Protein AF-A0A1Y4LM13-F1 (afdb_monomer)

Secondary structure (DSSP, 8-state):
-----EEEEEEEEESS---TTSEEEEEETTEEEEEEEEEEEEEE-SSEEEEEESS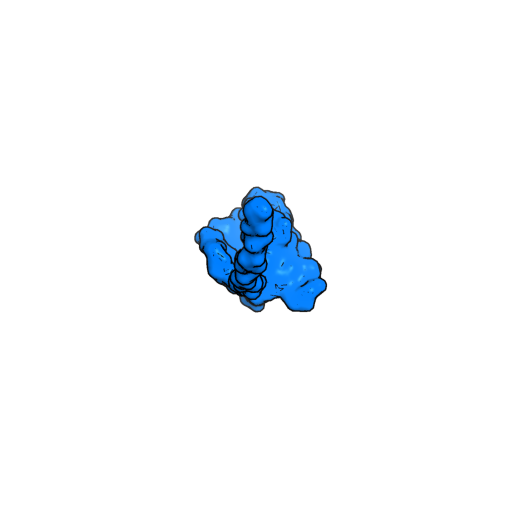EEEEEEEPPP--------------

pLDDT: mean 83.93, std 14.85, range [48.16, 96.0]

Structure (mmCIF, N/CA/C/O backbone):
data_AF-A0A1Y4LM13-F1
#
_entry.id   AF-A0A1Y4LM13-F1
#
loop_
_atom_site.group_PDB
_atom_site.id
_atom_site.type_symbol
_atom_site.label_atom_id
_atom_site.label_alt_id
_atom_site.label_comp_id
_atom_site.label_asym_id
_atom_site.label_entity_id
_atom_site.label_seq_id
_atom_site.pdbx_PDB_ins_code
_atom_site.Cartn_x
_atom_site.Cartn_y
_atom_site.Cartn_z
_atom_site.occupancy
_atom_site.B_iso_or_equiv
_atom_site.auth_seq_id
_atom_site.auth_comp_id
_atom_site.auth_asym_id
_atom_site.auth_atom_id
_atom_site.pdbx_PDB_model_num
ATOM 1 N N . MET A 1 1 ? -4.657 -6.361 25.974 1.00 52.00 1 MET A N 1
ATOM 2 C CA . MET A 1 1 ? -4.372 -7.240 24.814 1.00 52.00 1 MET A CA 1
ATOM 3 C C . MET A 1 1 ? -4.128 -6.344 23.609 1.00 52.00 1 MET A C 1
ATOM 5 O O . MET A 1 1 ? -4.967 -5.489 23.362 1.00 52.00 1 MET A O 1
ATOM 9 N N . LYS A 1 2 ? -2.992 -6.455 22.902 1.00 55.31 2 LYS A N 1
ATOM 10 C CA . LYS A 1 2 ? -2.815 -5.706 21.643 1.00 55.31 2 LYS A CA 1
ATOM 11 C C . LYS A 1 2 ? -3.866 -6.217 20.642 1.00 55.31 2 LYS A C 1
ATOM 13 O O . LYS A 1 2 ? -4.005 -7.439 20.539 1.00 55.31 2 LYS A O 1
ATOM 18 N N . PRO A 1 3 ? -4.628 -5.344 19.961 1.00 68.62 3 PRO A N 1
ATOM 19 C CA . PRO A 1 3 ? -5.595 -5.789 18.966 1.00 68.62 3 PRO A CA 1
ATOM 20 C C . PRO A 1 3 ? -4.887 -6.646 17.911 1.00 68.62 3 PRO A C 1
ATOM 22 O O . PRO A 1 3 ? -3.753 -6.369 17.515 1.00 68.62 3 PRO A O 1
ATOM 25 N N . ARG A 1 4 ? -5.532 -7.742 17.503 1.00 78.75 4 ARG A N 1
ATOM 26 C CA . ARG A 1 4 ? -4.958 -8.701 16.557 1.00 78.75 4 ARG A CA 1
A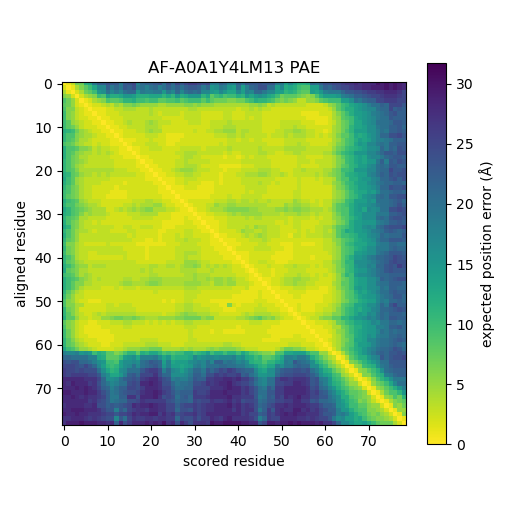TOM 27 C C . ARG A 1 4 ? -4.951 -8.0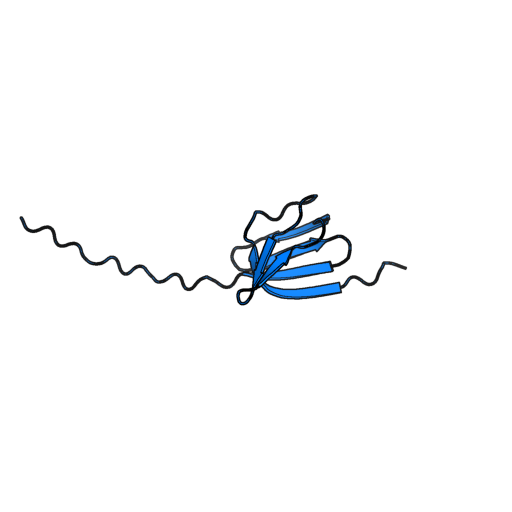54 15.173 1.00 78.75 4 ARG A C 1
ATOM 29 O O . ARG A 1 4 ? -5.980 -7.985 14.509 1.00 78.75 4 ARG A O 1
ATOM 36 N N . MET A 1 5 ? -3.804 -7.514 14.781 1.00 81.94 5 MET A N 1
ATOM 37 C CA . MET A 1 5 ? -3.679 -6.736 13.553 1.00 81.94 5 MET A CA 1
ATOM 38 C C . MET A 1 5 ? -3.721 -7.641 12.321 1.00 81.94 5 MET A C 1
ATOM 40 O O . MET A 1 5 ? -3.065 -8.686 12.282 1.00 81.94 5 MET A O 1
ATOM 44 N N . LYS A 1 6 ? -4.492 -7.253 11.302 1.00 92.25 6 LYS A N 1
ATOM 45 C CA . LYS A 1 6 ? -4.580 -8.014 10.052 1.00 92.25 6 LYS A CA 1
ATOM 46 C C . LYS A 1 6 ? -3.333 -7.753 9.212 1.00 92.25 6 LYS A C 1
ATOM 48 O O . LYS A 1 6 ? -2.854 -6.630 9.154 1.00 92.25 6 LYS A O 1
ATOM 53 N N . THR A 1 7 ? -2.809 -8.766 8.529 1.00 93.81 7 THR A N 1
ATOM 54 C CA . THR A 1 7 ? -1.749 -8.571 7.525 1.00 93.81 7 THR A CA 1
ATOM 55 C C . THR A 1 7 ? -2.312 -8.851 6.139 1.00 93.81 7 THR A C 1
ATOM 57 O O . THR A 1 7 ? -2.914 -9.900 5.919 1.00 93.81 7 THR A O 1
ATOM 60 N N . VAL A 1 8 ? -2.123 -7.916 5.210 1.00 93.56 8 VAL A N 1
ATOM 61 C CA . VAL A 1 8 ? -2.525 -8.035 3.805 1.00 93.56 8 VAL A CA 1
ATOM 62 C C . VAL A 1 8 ? -1.275 -8.040 2.939 1.00 93.56 8 VAL A C 1
ATOM 64 O O . VAL A 1 8 ? -0.461 -7.121 2.996 1.00 93.56 8 VAL A O 1
ATOM 67 N N . ARG A 1 9 ? -1.131 -9.091 2.130 1.00 94.06 9 ARG A N 1
ATOM 68 C CA . ARG A 1 9 ? -0.055 -9.240 1.147 1.00 94.06 9 ARG A CA 1
ATOM 69 C C . ARG A 1 9 ? -0.654 -9.210 -0.244 1.00 94.06 9 ARG A C 1
ATOM 71 O O . ARG A 1 9 ? -1.581 -9.965 -0.520 1.00 94.06 9 ARG A O 1
ATOM 78 N N . MET A 1 10 ? -0.129 -8.348 -1.102 1.00 92.62 10 MET A N 1
ATOM 79 C CA . MET A 1 10 ? -0.656 -8.161 -2.452 1.00 92.62 10 MET A CA 1
ATOM 80 C C . MET A 1 10 ? 0.434 -7.705 -3.419 1.00 92.62 10 MET A C 1
ATOM 82 O O . MET A 1 10 ? 1.448 -7.146 -3.004 1.00 92.62 10 MET A O 1
ATOM 86 N N . ALA A 1 11 ? 0.217 -7.952 -4.708 1.00 91.69 11 ALA A N 1
ATOM 87 C CA . ALA A 1 11 ? 1.008 -7.372 -5.786 1.00 91.69 11 ALA A CA 1
ATOM 88 C C . ALA A 1 11 ? 0.233 -6.201 -6.395 1.00 91.69 11 ALA A C 1
ATOM 90 O O . ALA A 1 11 ? -0.971 -6.322 -6.635 1.00 91.69 11 ALA A O 1
ATOM 91 N N . GLY A 1 12 ? 0.889 -5.068 -6.615 1.00 91.44 12 GLY A N 1
ATOM 92 C CA . GLY A 1 12 ? 0.217 -3.880 -7.126 1.00 91.44 12 GLY A CA 1
ATOM 93 C C . GLY A 1 12 ? 1.072 -2.630 -7.029 1.00 91.44 12 GLY A C 1
ATOM 94 O O . GLY A 1 12 ? 2.281 -2.711 -6.848 1.00 91.44 12 GLY A O 1
ATOM 95 N N . VAL A 1 13 ? 0.428 -1.472 -7.127 1.00 91.12 13 VAL A N 1
ATOM 96 C CA . VAL A 1 13 ? 1.084 -0.163 -7.067 1.00 91.12 13 VAL A CA 1
ATOM 97 C C . VAL A 1 13 ? 0.293 0.792 -6.178 1.00 91.12 13 VAL A C 1
ATOM 99 O O . VAL A 1 13 ? -0.930 0.688 -6.074 1.0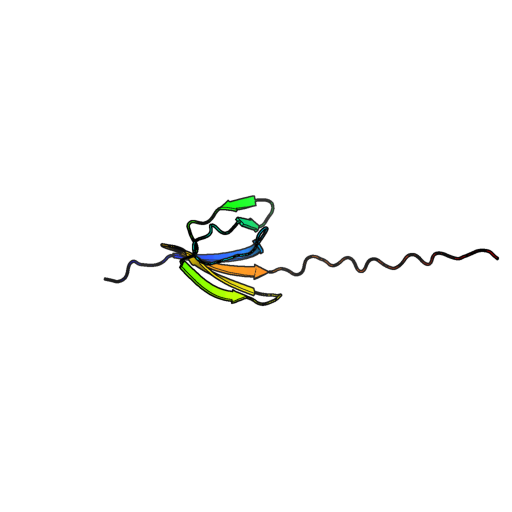0 91.12 13 VAL A O 1
ATOM 102 N N . ALA A 1 14 ? 0.988 1.719 -5.520 1.00 91.56 14 ALA A N 1
ATOM 103 C CA . ALA A 1 14 ? 0.351 2.856 -4.868 1.00 91.56 14 ALA A CA 1
ATOM 104 C C . ALA A 1 14 ? 0.149 3.972 -5.903 1.00 91.56 14 ALA A C 1
ATOM 106 O O . ALA A 1 14 ? 1.113 4.433 -6.508 1.00 91.56 14 ALA A O 1
ATOM 107 N N . LEU A 1 15 ? -1.098 4.390 -6.114 1.00 90.94 15 LEU A N 1
ATOM 108 C CA . LEU A 1 15 ? -1.458 5.430 -7.086 1.00 90.94 15 LEU A CA 1
ATOM 109 C C . LEU A 1 15 ? -1.131 6.849 -6.593 1.00 90.94 15 LEU A C 1
ATOM 111 O O . LEU A 1 15 ? -1.118 7.787 -7.382 1.00 90.94 15 LEU A O 1
ATOM 115 N N . ALA A 1 16 ? -0.873 7.001 -5.296 1.00 89.19 16 ALA A N 1
ATOM 116 C CA . ALA A 1 16 ? -0.481 8.250 -4.658 1.00 89.19 16 ALA A CA 1
ATOM 117 C C . ALA A 1 16 ? 0.631 7.989 -3.623 1.00 89.19 16 ALA A C 1
ATOM 119 O O . ALA A 1 16 ? 0.793 6.845 -3.176 1.00 89.19 16 ALA A O 1
ATOM 120 N N . PRO A 1 17 ? 1.396 9.020 -3.217 1.00 88.88 17 PRO A N 1
ATOM 121 C CA . PRO A 1 17 ? 2.352 8.901 -2.122 1.00 88.88 17 PRO A CA 1
ATOM 122 C C . PRO A 1 17 ? 1.690 8.352 -0.850 1.00 88.88 17 PRO A C 1
ATOM 124 O O . PRO A 1 17 ? 0.622 8.802 -0.442 1.00 88.88 17 PRO A O 1
ATOM 127 N N . VAL A 1 18 ? 2.324 7.354 -0.229 1.00 93.25 1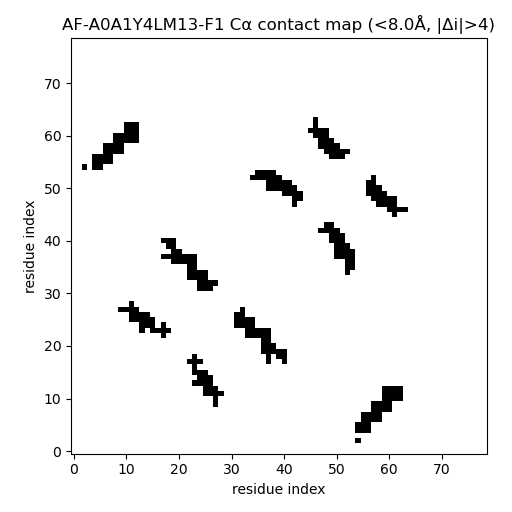8 VAL A N 1
ATOM 128 C CA . VAL A 1 18 ? 1.857 6.775 1.037 1.00 93.25 18 VAL A CA 1
ATOM 129 C C . VAL A 1 18 ? 2.551 7.487 2.187 1.00 93.25 18 VAL A C 1
ATOM 131 O O . VAL A 1 18 ? 3.765 7.360 2.350 1.00 93.25 18 VAL A O 1
ATOM 134 N N . GLU A 1 19 ? 1.764 8.218 2.971 1.00 93.62 19 GLU A N 1
ATOM 135 C CA . GLU A 1 19 ? 2.226 9.098 4.046 1.00 93.62 19 GLU A CA 1
ATOM 136 C C . GLU A 1 19 ? 1.377 8.910 5.303 1.00 93.62 19 GLU A C 1
ATOM 138 O O . GLU A 1 19 ? 0.190 8.589 5.219 1.00 93.62 19 GLU A O 1
ATOM 143 N N . VAL A 1 20 ? 1.984 9.116 6.472 1.00 95.19 20 VAL A N 1
ATOM 144 C CA . VAL A 1 20 ? 1.302 9.004 7.769 1.00 95.19 20 VAL A CA 1
ATOM 145 C C . VAL A 1 20 ? 0.218 10.080 7.893 1.00 95.19 20 VAL A C 1
ATOM 147 O O . VAL A 1 20 ? 0.425 11.227 7.514 1.00 95.19 20 VAL A O 1
ATOM 150 N N . GLY A 1 21 ? -0.953 9.707 8.413 1.00 93.44 21 GLY A N 1
ATOM 151 C CA . GLY A 1 21 ? -2.133 10.573 8.538 1.00 93.44 21 GLY A CA 1
ATOM 152 C C . GLY A 1 21 ? -3.035 10.592 7.298 1.00 93.44 21 GLY A C 1
ATOM 153 O O . GLY A 1 21 ? -4.232 10.878 7.410 1.00 93.44 21 GLY A O 1
ATOM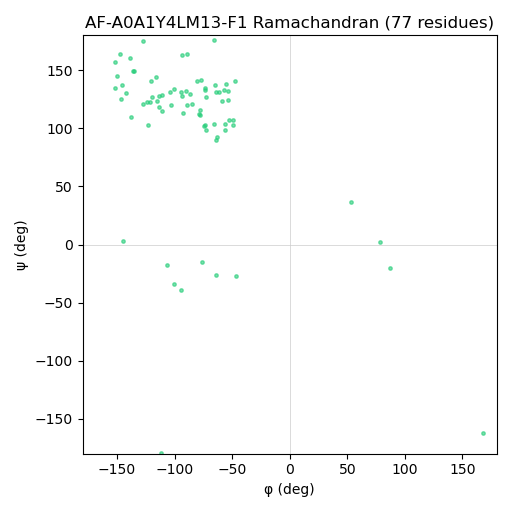 154 N N . SER A 1 22 ? -2.504 10.195 6.141 1.00 91.81 22 SER A N 1
ATOM 155 C CA . SER A 1 22 ? -3.230 10.108 4.871 1.00 91.81 22 SER A CA 1
ATOM 156 C C . SER A 1 22 ? -3.805 8.710 4.630 1.00 91.81 22 SER A C 1
ATOM 158 O O . SER A 1 22 ? -3.425 7.730 5.271 1.00 91.81 22 SER A O 1
ATOM 160 N N . ARG A 1 23 ? -4.760 8.593 3.701 1.00 93.50 23 ARG A N 1
ATOM 161 C CA . ARG A 1 23 ? -5.258 7.295 3.213 1.00 93.50 23 ARG A CA 1
ATOM 162 C C . ARG A 1 23 ? -4.421 6.862 2.014 1.00 93.50 23 ARG A C 1
ATOM 164 O O . ARG A 1 23 ? -4.224 7.658 1.102 1.00 93.50 23 ARG A O 1
ATOM 171 N N . ALA A 1 24 ? -3.963 5.613 1.989 1.00 94.00 24 ALA A N 1
ATOM 172 C CA . ALA A 1 24 ? -3.270 5.080 0.826 1.00 94.00 24 ALA A CA 1
ATOM 173 C C . ALA A 1 24 ? -4.273 4.642 -0.250 1.00 94.00 24 ALA A C 1
ATOM 175 O O . ALA A 1 24 ? -5.318 4.052 0.045 1.00 94.00 24 ALA A O 1
ATOM 176 N N . LEU A 1 25 ? -3.913 4.915 -1.504 1.00 94.94 25 LEU A N 1
ATOM 177 C CA . LEU A 1 25 ? -4.659 4.516 -2.689 1.00 94.94 25 LEU A CA 1
ATOM 178 C C . LEU A 1 25 ? -3.869 3.449 -3.441 1.00 94.94 25 LEU A C 1
ATOM 180 O O . LEU A 1 25 ? -2.775 3.719 -3.936 1.00 94.94 25 LEU A O 1
ATOM 184 N N . LEU A 1 26 ? -4.410 2.238 -3.513 1.00 93.94 26 LEU A N 1
ATOM 185 C CA . LEU A 1 26 ? -3.724 1.079 -4.075 1.00 93.94 26 LEU A CA 1
ATOM 186 C C . LEU A 1 26 ? -4.452 0.571 -5.317 1.00 93.94 26 LEU A C 1
ATOM 188 O O . LEU A 1 26 ? -5.679 0.548 -5.348 1.00 93.94 26 LEU A O 1
ATOM 192 N N . LEU A 1 27 ? -3.700 0.096 -6.304 1.00 92.06 27 LEU A N 1
ATOM 193 C CA . LEU A 1 27 ? -4.214 -0.612 -7.471 1.00 92.06 27 LEU A CA 1
ATOM 194 C C . LEU A 1 27 ? -3.624 -2.021 -7.513 1.00 92.06 27 LEU A C 1
ATOM 196 O O . LEU A 1 27 ? -2.406 -2.193 -7.477 1.00 92.06 27 LEU A O 1
ATOM 200 N N . SER A 1 28 ? -4.481 -3.033 -7.613 1.00 91.25 28 SER A N 1
ATOM 201 C CA . SER A 1 28 ? -4.069 -4.434 -7.734 1.00 91.25 28 SER A CA 1
ATOM 202 C C . SER A 1 28 ? -5.054 -5.205 -8.597 1.00 91.25 28 SER A C 1
ATOM 204 O O . SER A 1 28 ? -6.256 -5.177 -8.338 1.00 91.25 28 SER A O 1
ATOM 206 N N . GLY A 1 29 ? -4.559 -5.860 -9.653 1.00 87.69 29 GLY A N 1
ATOM 207 C CA . GLY A 1 29 ? -5.392 -6.657 -10.562 1.00 87.69 29 GLY A CA 1
ATOM 208 C C . GLY A 1 29 ? -6.589 -5.890 -11.142 1.00 87.69 29 GLY A C 1
ATOM 209 O O . GLY A 1 29 ? -7.680 -6.443 -11.228 1.00 87.69 29 GLY A O 1
ATOM 210 N N . GLY A 1 30 ? -6.418 -4.597 -11.446 1.00 88.19 30 GLY A N 1
ATOM 211 C CA . GLY A 1 30 ? -7.486 -3.726 -11.957 1.00 88.19 30 GLY A CA 1
ATOM 212 C C . GLY A 1 30 ? -8.471 -3.204 -10.902 1.00 88.19 30 GLY A C 1
ATOM 213 O O . GLY A 1 30 ? -9.404 -2.488 -1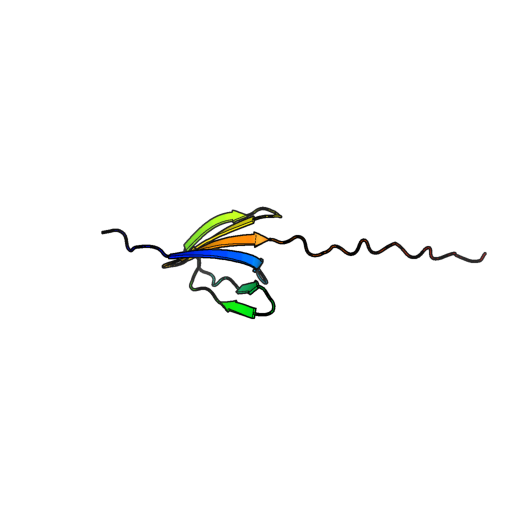1.251 1.00 88.19 30 GLY A O 1
ATOM 214 N N . LYS A 1 31 ? -8.281 -3.524 -9.616 1.00 91.50 31 LYS A N 1
ATOM 215 C CA . LYS A 1 31 ? -9.135 -3.049 -8.518 1.00 91.50 31 LYS A CA 1
ATOM 216 C C . LYS A 1 31 ? -8.451 -1.952 -7.720 1.00 91.50 31 LYS A C 1
ATOM 218 O O . LYS A 1 31 ? -7.307 -2.112 -7.289 1.00 91.50 31 LYS A O 1
ATOM 223 N N . ILE A 1 32 ? -9.188 -0.871 -7.490 1.00 93.06 32 ILE A N 1
ATOM 224 C CA . ILE A 1 32 ? -8.769 0.225 -6.620 1.00 93.06 32 ILE A CA 1
ATOM 225 C C . ILE A 1 32 ? -9.166 -0.108 -5.183 1.00 93.06 32 ILE A C 1
ATOM 227 O O . ILE A 1 32 ? -10.312 -0.458 -4.906 1.00 93.06 32 ILE A O 1
ATOM 231 N N . ILE A 1 33 ? -8.211 0.008 -4.267 1.00 92.94 33 ILE A N 1
ATOM 232 C CA . ILE A 1 33 ? -8.389 -0.236 -2.839 1.00 92.94 33 ILE A CA 1
ATOM 233 C C . ILE A 1 33 ? -8.024 1.043 -2.092 1.00 92.94 33 ILE A C 1
ATOM 235 O O . ILE A 1 33 ? -6.901 1.538 -2.189 1.00 92.94 33 ILE A O 1
ATOM 239 N N . TRP A 1 34 ? -8.980 1.545 -1.314 1.00 93.31 34 TRP A N 1
ATOM 240 C CA . TRP A 1 34 ? -8.763 2.623 -0.359 1.00 93.31 34 TRP A CA 1
ATOM 241 C C . TRP A 1 34 ? -8.458 2.037 1.007 1.00 93.31 34 TRP A C 1
ATOM 243 O O . TRP A 1 34 ? -9.219 1.216 1.524 1.00 93.31 34 TRP A O 1
ATOM 253 N N . THR A 1 35 ? -7.361 2.475 1.611 1.00 93.06 35 THR A N 1
ATOM 254 C CA . THR A 1 35 ? -7.055 2.089 2.983 1.00 93.06 35 THR A CA 1
ATOM 255 C C . THR A 1 35 ? -7.664 3.069 3.982 1.00 93.06 35 THR A C 1
ATOM 257 O O . THR A 1 35 ? -8.023 4.205 3.662 1.00 93.06 35 THR A O 1
ATOM 260 N N . THR A 1 36 ? -7.728 2.648 5.243 1.00 93.44 36 THR A N 1
ATOM 261 C CA . THR A 1 36 ? -7.836 3.581 6.369 1.00 93.44 36 THR A CA 1
ATOM 262 C C . THR A 1 36 ? -6.562 4.424 6.492 1.00 93.44 36 THR A C 1
ATOM 264 O O . THR A 1 36 ? -5.603 4.228 5.737 1.00 93.44 36 THR A O 1
ATOM 267 N N . GLN A 1 37 ? -6.553 5.380 7.423 1.00 95.00 37 GLN A N 1
ATOM 268 C CA . GLN A 1 37 ? -5.388 6.233 7.648 1.00 95.00 37 GLN A CA 1
ATOM 269 C C . GLN A 1 37 ? -4.146 5.406 7.964 1.00 95.00 37 GLN A C 1
ATOM 271 O O . GLN A 1 37 ? -4.182 4.484 8.784 1.00 95.00 37 GLN A O 1
ATOM 276 N N . VAL A 1 38 ? -3.062 5.759 7.288 1.00 95.75 38 VAL A N 1
ATOM 277 C CA . VAL A 1 38 ? -1.733 5.209 7.500 1.00 95.75 38 VAL A CA 1
ATOM 278 C C . VAL A 1 38 ? -1.205 5.761 8.817 1.00 95.75 38 VAL A C 1
ATOM 280 O O . VAL A 1 38 ? -1.196 6.968 9.038 1.00 95.75 38 VAL A O 1
ATOM 283 N N . VAL A 1 39 ? -0.780 4.868 9.698 1.00 96.00 39 VAL A N 1
ATOM 284 C CA . VAL A 1 39 ? -0.242 5.189 11.025 1.00 96.00 39 VAL A CA 1
ATOM 285 C C . VAL A 1 39 ? 1.283 5.133 11.009 1.00 96.00 39 VAL A C 1
ATOM 287 O O . VAL A 1 39 ? 1.936 5.925 11.678 1.00 96.00 39 VAL A O 1
ATOM 290 N N . ALA A 1 40 ? 1.861 4.234 10.210 1.00 95.44 40 ALA A N 1
ATOM 291 C CA . ALA A 1 40 ? 3.305 4.098 10.081 1.00 95.44 40 ALA A CA 1
ATOM 292 C C . ALA A 1 40 ? 3.694 3.606 8.685 1.00 95.44 40 ALA A C 1
ATOM 294 O O . ALA A 1 40 ? 3.009 2.773 8.092 1.00 95.44 40 ALA A O 1
ATOM 295 N N . VAL A 1 41 ? 4.831 4.074 8.176 1.00 95.62 41 VAL A N 1
ATOM 296 C CA . VAL A 1 41 ? 5.459 3.547 6.959 1.00 95.62 41 VAL A CA 1
ATOM 297 C C . VAL A 1 41 ? 6.777 2.902 7.366 1.00 95.62 41 VAL A C 1
ATOM 299 O O . VAL A 1 41 ? 7.652 3.564 7.910 1.00 95.62 41 VAL A O 1
ATOM 302 N N . TYR A 1 42 ? 6.907 1.599 7.129 1.00 94.75 42 TYR A N 1
ATOM 303 C CA . TYR A 1 42 ? 8.056 0.817 7.589 1.00 94.75 42 TYR A CA 1
ATOM 304 C C . TYR A 1 42 ? 9.148 0.695 6.536 1.00 94.75 42 TYR A C 1
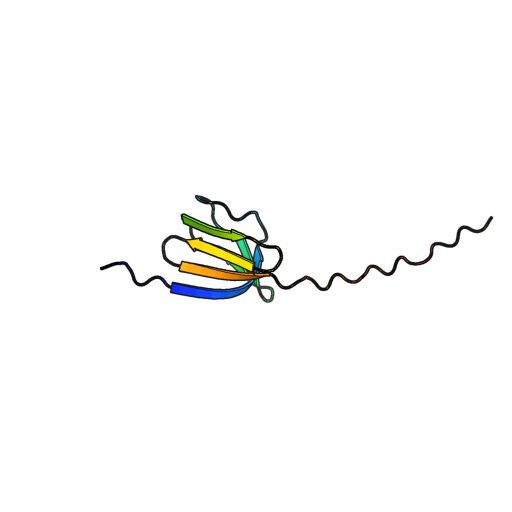ATOM 306 O O . TYR A 1 42 ? 10.331 0.688 6.860 1.00 94.75 42 TYR A O 1
ATOM 314 N N . LYS A 1 43 ? 8.754 0.520 5.274 1.00 92.62 43 LYS A N 1
ATOM 315 C CA . LYS A 1 43 ? 9.690 0.301 4.174 1.00 92.62 43 LYS A CA 1
ATOM 316 C C . LYS A 1 43 ? 9.094 0.823 2.880 1.00 92.62 43 LYS A C 1
ATOM 318 O O . LYS A 1 43 ? 7.940 0.527 2.574 1.00 92.62 43 LYS A O 1
ATOM 323 N N . ARG A 1 44 ? 9.900 1.548 2.112 1.00 91.38 44 ARG A N 1
ATOM 324 C CA . ARG A 1 44 ? 9.574 1.980 0.755 1.00 91.38 44 ARG A CA 1
ATOM 325 C C . ARG A 1 44 ? 10.810 1.799 -0.114 1.00 91.38 44 ARG A C 1
ATOM 327 O O . ARG A 1 44 ? 11.800 2.494 0.070 1.00 91.38 44 ARG A O 1
ATOM 334 N N . THR A 1 45 ? 10.750 0.832 -1.015 1.00 90.12 45 THR A N 1
ATOM 335 C CA . THR A 1 45 ? 11.755 0.573 -2.051 1.00 90.12 45 THR A CA 1
ATOM 336 C C . THR A 1 45 ? 11.060 0.516 -3.407 1.00 90.12 45 THR A C 1
ATOM 338 O O . THR A 1 45 ? 9.835 0.573 -3.480 1.00 90.12 45 THR A O 1
ATOM 341 N N . GLU A 1 46 ? 11.821 0.386 -4.491 1.00 85.69 46 GLU A N 1
ATOM 342 C CA . GLU A 1 46 ? 11.259 0.249 -5.844 1.00 85.69 46 GLU A CA 1
ATOM 343 C C . GLU A 1 46 ? 10.438 -1.039 -6.027 1.00 85.69 46 GLU A C 1
ATOM 345 O O . GLU A 1 46 ? 9.522 -1.086 -6.839 1.00 85.69 46 GLU A O 1
ATOM 350 N N . SER A 1 47 ? 10.744 -2.077 -5.245 1.00 88.38 47 SER A N 1
ATOM 351 C CA . SER A 1 47 ? 10.145 -3.415 -5.339 1.00 88.38 47 SER A CA 1
ATOM 352 C C . SER A 1 47 ? 9.154 -3.746 -4.219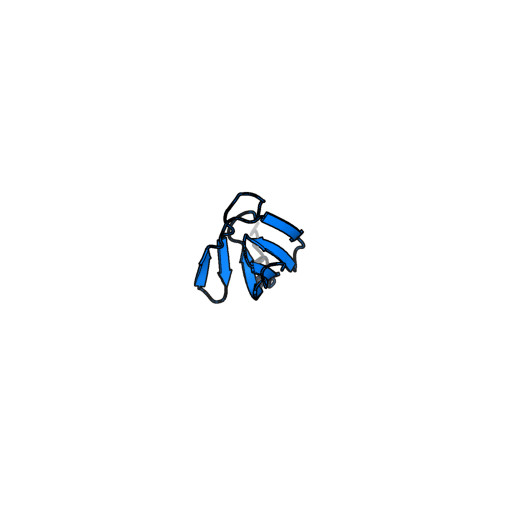 1.00 88.38 47 SER A C 1
ATOM 354 O O . SER A 1 47 ? 8.366 -4.687 -4.339 1.00 88.38 47 SER A O 1
ATOM 356 N N . GLU A 1 48 ? 9.171 -3.004 -3.111 1.00 91.88 48 GLU A N 1
ATOM 357 C CA . GLU A 1 48 ? 8.358 -3.304 -1.934 1.00 91.88 48 GLU A CA 1
ATOM 358 C C . GLU A 1 48 ? 7.904 -2.031 -1.219 1.00 91.88 48 GLU A C 1
ATOM 360 O O . GLU A 1 48 ? 8.680 -1.114 -0.954 1.00 91.88 48 GLU A O 1
ATOM 365 N N . LEU A 1 49 ? 6.637 -2.022 -0.819 1.00 93.31 49 LEU A N 1
ATOM 366 C CA . LEU A 1 49 ? 6.057 -1.000 0.035 1.00 93.31 49 LEU A CA 1
ATOM 367 C C . LEU A 1 49 ? 5.374 -1.667 1.231 1.00 93.31 49 LEU A C 1
ATOM 369 O O . LEU A 1 49 ? 4.448 -2.463 1.072 1.00 93.31 49 LEU A O 1
ATOM 373 N N . ARG A 1 50 ? 5.820 -1.330 2.443 1.00 95.62 50 ARG A N 1
ATOM 374 C CA . ARG A 1 50 ? 5.257 -1.830 3.698 1.00 95.62 50 ARG A CA 1
ATOM 375 C C . ARG A 1 50 ? 4.837 -0.677 4.592 1.00 95.62 50 ARG A C 1
ATOM 377 O O . ARG A 1 50 ? 5.666 0.138 4.995 1.00 95.62 50 ARG A O 1
ATOM 384 N N . PHE A 1 51 ? 3.565 -0.665 4.958 1.00 95.69 51 PHE A N 1
ATOM 385 C CA . PHE A 1 51 ? 2.988 0.342 5.838 1.00 95.69 51 PHE A CA 1
ATOM 386 C C . PHE A 1 51 ? 1.880 -0.263 6.695 1.00 95.69 51 PHE A C 1
ATOM 388 O O . PHE A 1 51 ? 1.385 -1.358 6.433 1.00 95.69 51 PHE A O 1
ATOM 395 N N . GLU A 1 52 ? 1.509 0.452 7.738 1.00 95.00 52 GLU A N 1
ATOM 396 C CA . GLU A 1 52 ? 0.459 0.094 8.670 1.00 95.00 52 GLU A CA 1
ATOM 397 C C . GLU A 1 52 ? -0.614 1.164 8.681 1.00 95.00 52 GLU A C 1
ATOM 399 O O . GLU A 1 52 ? -0.333 2.360 8.622 1.00 95.00 52 GLU A O 1
ATOM 404 N N . THR A 1 53 ? -1.851 0.707 8.769 1.00 93.81 53 THR A N 1
ATOM 405 C CA . THR A 1 53 ? -3.023 1.522 9.051 1.00 93.81 53 THR A CA 1
ATOM 406 C C . THR A 1 53 ? -3.580 1.170 10.427 1.00 93.81 53 THR A C 1
ATOM 408 O O . THR A 1 53 ? -3.065 0.278 11.091 1.00 93.81 53 THR A O 1
ATOM 411 N N . LEU A 1 54 ? -4.677 1.814 10.841 1.00 90.38 54 LEU A N 1
ATOM 412 C CA . LEU A 1 54 ? -5.307 1.624 12.162 1.00 90.38 54 LEU A CA 1
ATOM 413 C C . LEU A 1 54 ? -5.503 0.164 12.616 1.00 90.38 54 LEU A C 1
ATOM 415 O O . LEU A 1 54 ? -5.597 -0.100 13.810 1.00 90.38 54 LEU A O 1
ATOM 419 N N . ASN A 1 55 ? -5.637 -0.780 11.684 1.00 88.75 55 ASN A N 1
ATOM 420 C CA . ASN A 1 55 ? -5.888 -2.185 12.007 1.00 88.75 55 ASN A CA 1
ATOM 421 C C . ASN A 1 55 ? -5.216 -3.190 11.060 1.00 88.75 55 ASN A C 1
ATOM 423 O O . ASN A 1 55 ? -5.447 -4.397 11.193 1.00 88.75 55 ASN A O 1
ATOM 427 N N . THR A 1 56 ? -4.429 -2.722 10.087 1.00 92.81 56 THR A N 1
ATOM 428 C CA . THR A 1 56 ? -3.915 -3.578 9.014 1.00 92.81 56 THR A CA 1
ATOM 429 C C . THR A 1 56 ? -2.483 -3.213 8.635 1.00 92.81 56 THR A C 1
ATOM 431 O O . THR A 1 56 ? -2.194 -2.064 8.322 1.00 92.81 56 THR A O 1
ATOM 434 N N . ILE A 1 57 ? -1.594 -4.206 8.577 1.00 95.06 57 ILE A N 1
ATOM 435 C CA . ILE A 1 57 ? -0.282 -4.093 7.930 1.00 95.06 57 ILE A CA 1
ATOM 436 C C . ILE A 1 57 ? -0.437 -4.477 6.465 1.00 95.06 57 ILE A C 1
ATOM 438 O O . ILE A 1 57 ? -0.778 -5.618 6.149 1.00 95.06 57 ILE A O 1
ATOM 442 N N . TYR A 1 58 ? -0.123 -3.548 5.573 1.00 95.31 58 TYR A N 1
ATOM 443 C CA . TYR A 1 58 ? -0.019 -3.795 4.145 1.00 95.31 58 TYR A CA 1
ATOM 444 C C . TYR A 1 58 ? 1.431 -4.097 3.771 1.00 95.31 58 TYR A C 1
ATOM 446 O O . TYR A 1 58 ? 2.357 -3.378 4.145 1.00 95.31 58 TYR A O 1
ATOM 454 N N . GLN A 1 59 ? 1.622 -5.174 3.015 1.00 95.06 59 GLN A N 1
ATOM 455 C CA . GLN A 1 59 ? 2.872 -5.531 2.354 1.00 95.06 59 GLN A CA 1
ATOM 456 C C . GLN A 1 59 ? 2.601 -5.671 0.860 1.00 95.06 59 GLN A C 1
ATOM 458 O O . GLN A 1 59 ? 2.025 -6.663 0.403 1.00 95.06 59 GLN A O 1
ATOM 463 N N . ILE A 1 60 ? 3.004 -4.656 0.110 1.00 93.81 60 ILE A N 1
ATOM 464 C CA . ILE A 1 60 ? 2.783 -4.573 -1.324 1.00 93.81 60 ILE A CA 1
ATOM 465 C C . ILE A 1 60 ? 4.087 -4.898 -2.021 1.00 93.81 60 ILE A C 1
ATOM 467 O O . ILE A 1 60 ? 5.089 -4.208 -1.842 1.00 93.81 60 ILE A O 1
ATOM 471 N N . LYS A 1 61 ? 4.063 -5.950 -2.833 1.00 92.56 61 LYS A N 1
ATOM 472 C CA . LYS A 1 61 ? 5.096 -6.165 -3.837 1.00 92.56 61 LYS A CA 1
ATOM 473 C C . LYS A 1 61 ? 4.783 -5.242 -5.001 1.00 92.56 61 LYS A C 1
ATOM 475 O O . LYS A 1 61 ? 3.760 -5.417 -5.666 1.00 92.56 61 LYS A O 1
ATOM 480 N N . LEU A 1 62 ? 5.646 -4.259 -5.204 1.00 87.31 62 LEU A N 1
ATOM 481 C CA . LEU A 1 62 ? 5.592 -3.410 -6.376 1.00 87.31 62 LEU A CA 1
ATOM 482 C C . LEU A 1 62 ? 6.093 -4.276 -7.527 1.00 87.31 62 LEU A C 1
ATOM 484 O O . LEU A 1 62 ? 7.277 -4.600 -7.612 1.00 87.31 62 LEU A O 1
ATOM 488 N N . SER A 1 63 ? 5.163 -4.767 -8.346 1.00 71.06 63 SER A N 1
ATOM 489 C CA . SER A 1 63 ? 5.552 -5.414 -9.592 1.00 71.06 63 SER A CA 1
ATOM 490 C C . SER A 1 63 ? 6.268 -4.355 -10.421 1.00 71.06 63 SER A C 1
ATOM 492 O O . SER A 1 63 ? 5.699 -3.265 -10.564 1.00 71.06 63 SER A O 1
ATOM 494 N N . PRO A 1 64 ? 7.452 -4.632 -10.997 1.00 65.06 64 PRO A N 1
ATOM 495 C CA . PRO A 1 64 ? 7.899 -3.797 -12.091 1.00 65.06 64 PRO A CA 1
ATOM 496 C C . PRO A 1 64 ? 6.744 -3.804 -13.091 1.00 65.06 64 PRO A C 1
ATOM 498 O O . PRO A 1 64 ? 6.255 -4.870 -13.480 1.00 65.06 64 PRO A O 1
ATOM 501 N N . PHE A 1 65 ? 6.244 -2.620 -13.453 1.00 53.62 65 PHE A N 1
ATOM 502 C CA . PHE A 1 65 ? 5.527 -2.521 -14.715 1.00 53.62 65 PHE A CA 1
ATOM 503 C C . PHE A 1 65 ? 6.415 -3.228 -15.742 1.00 53.62 65 PHE A C 1
ATOM 505 O O . PHE A 1 65 ? 7.641 -3.074 -15.647 1.00 53.62 65 PHE A O 1
ATOM 512 N N . PRO A 1 66 ? 5.874 -4.006 -16.694 1.00 52.69 66 PRO A N 1
ATOM 513 C CA . PRO A 1 66 ? 6.648 -4.277 -17.884 1.00 52.69 66 PRO A CA 1
ATOM 514 C C . PRO A 1 66 ? 6.991 -2.896 -18.440 1.00 52.69 66 PRO A C 1
ATOM 516 O O . PRO A 1 66 ? 6.157 -2.207 -19.026 1.00 52.69 66 PRO A O 1
ATOM 519 N N . ARG A 1 67 ? 8.207 -2.435 -18.143 1.00 49.62 67 ARG A N 1
ATOM 520 C CA . ARG A 1 67 ? 8.866 -1.403 -18.903 1.00 49.62 67 ARG A CA 1
ATOM 521 C C . ARG A 1 67 ? 9.006 -2.106 -20.231 1.00 49.62 67 ARG A C 1
ATOM 523 O O . ARG A 1 67 ? 9.913 -2.908 -20.408 1.00 49.62 67 ARG A O 1
ATOM 530 N N . ASN A 1 68 ? 8.018 -1.914 -21.104 1.00 48.16 68 ASN A N 1
ATOM 531 C CA . ASN A 1 68 ? 8.286 -2.023 -22.516 1.00 48.16 68 ASN A CA 1
ATOM 532 C C . ASN A 1 68 ? 9.524 -1.155 -22.670 1.00 48.16 68 ASN A C 1
ATOM 534 O O . ASN A 1 68 ? 9.452 0.062 -22.472 1.00 48.16 68 ASN A O 1
ATOM 538 N N . ASP A 1 69 ? 10.671 -1.797 -22.874 1.00 53.56 69 ASP A N 1
ATOM 539 C CA . ASP A 1 69 ? 11.780 -1.150 -23.527 1.00 53.56 69 ASP A CA 1
ATOM 540 C C . ASP A 1 69 ? 11.136 -0.551 -24.763 1.00 53.56 69 ASP A C 1
ATOM 542 O O . ASP A 1 69 ? 10.691 -1.258 -25.669 1.00 53.56 69 ASP A O 1
ATOM 546 N N . CYS A 1 70 ? 10.906 0.758 -24.698 1.00 52.00 70 CYS A N 1
ATOM 547 C CA . CYS A 1 70 ? 10.497 1.532 -25.837 1.00 52.00 70 CYS A CA 1
ATOM 548 C C . CYS A 1 70 ? 11.704 1.390 -26.747 1.00 52.00 70 CYS A C 1
ATOM 550 O O . CYS A 1 70 ? 12.694 2.099 -26.568 1.00 52.00 70 CYS A O 1
ATOM 552 N N . ALA A 1 71 ? 11.690 0.355 -27.590 1.00 59.50 71 ALA A N 1
ATOM 553 C CA . ALA A 1 71 ? 12.668 0.174 -28.630 1.00 59.50 71 ALA A CA 1
ATOM 554 C C . ALA A 1 71 ? 12.639 1.504 -29.363 1.00 59.50 71 ALA A C 1
ATOM 556 O O . ALA A 1 71 ? 11.619 1.855 -29.959 1.00 59.50 71 ALA A O 1
ATOM 557 N N . ALA A 1 72 ? 13.690 2.300 -29.172 1.00 61.25 72 ALA A N 1
ATOM 558 C CA . ALA A 1 72 ? 13.836 3.568 -29.844 1.00 61.25 72 ALA A CA 1
ATOM 559 C C . ALA A 1 72 ? 13.747 3.227 -31.327 1.00 61.25 72 ALA A C 1
ATOM 561 O O . ALA A 1 72 ? 14.655 2.603 -31.875 1.00 61.25 72 ALA A O 1
ATOM 562 N N . LEU A 1 73 ? 12.599 3.514 -31.942 1.00 64.44 73 LEU A N 1
ATOM 563 C CA . LEU A 1 73 ? 12.439 3.314 -33.369 1.00 64.44 73 LEU A CA 1
ATOM 564 C C . LEU A 1 73 ? 13.527 4.182 -34.007 1.00 64.44 73 LEU A C 1
ATOM 566 O O . LEU A 1 73 ? 13.592 5.373 -33.684 1.00 64.44 73 LEU A O 1
ATOM 570 N N . PRO A 1 74 ? 14.426 3.617 -34.828 1.00 60.12 74 PRO A N 1
ATOM 571 C CA . PRO A 1 74 ? 15.482 4.401 -35.434 1.00 60.12 74 PRO A CA 1
ATOM 572 C C . PRO A 1 74 ? 14.823 5.401 -36.382 1.00 60.12 74 PRO A C 1
ATOM 574 O O . PRO A 1 74 ? 14.353 5.045 -37.461 1.00 60.12 74 PRO A O 1
ATOM 577 N N . VAL A 1 75 ? 14.745 6.661 -35.960 1.00 66.12 75 VAL A N 1
ATOM 578 C CA . VAL A 1 75 ? 14.341 7.756 -36.837 1.00 66.12 75 VAL A CA 1
ATOM 579 C C . VAL A 1 75 ? 15.538 8.020 -37.746 1.00 66.12 75 VAL A C 1
ATOM 581 O O . VAL A 1 75 ? 16.539 8.588 -37.315 1.00 66.12 75 VAL A O 1
ATOM 584 N N . SER A 1 76 ? 15.479 7.537 -38.986 1.00 69.06 76 SER A N 1
ATOM 585 C CA . SER A 1 76 ? 16.482 7.864 -39.997 1.00 69.06 76 SER A CA 1
ATOM 586 C C . SER A 1 76 ? 16.191 9.266 -40.532 1.00 69.06 76 SER A C 1
ATOM 588 O O . SER A 1 76 ? 15.131 9.506 -41.107 1.00 69.06 76 SER A O 1
ATOM 590 N N . MET A 1 77 ? 17.110 10.202 -40.299 1.00 63.62 77 MET A N 1
ATOM 591 C CA . MET A 1 77 ? 17.101 11.514 -40.946 1.00 63.62 77 MET A CA 1
ATOM 592 C C . MET A 1 77 ? 17.650 11.325 -42.364 1.00 63.62 77 MET A C 1
ATOM 594 O O . MET A 1 77 ? 18.825 10.995 -42.526 1.00 63.62 77 MET A O 1
ATOM 598 N N . ALA A 1 78 ? 16.801 11.481 -43.379 1.00 65.25 78 ALA A N 1
ATOM 599 C CA . ALA A 1 78 ? 17.254 11.605 -44.761 1.00 65.25 78 ALA A CA 1
ATOM 600 C C . ALA A 1 78 ? 17.883 12.998 -44.953 1.00 65.25 78 ALA A C 1
ATOM 602 O O . ALA A 1 78 ? 17.325 13.986 -44.470 1.00 65.25 78 ALA A O 1
ATOM 603 N N . ALA A 1 79 ? 19.062 13.027 -45.580 1.00 60.69 79 ALA A N 1
ATOM 604 C CA . ALA A 1 79 ? 19.905 14.208 -45.788 1.00 60.69 79 ALA A CA 1
ATOM 605 C C . ALA A 1 79 ? 19.390 15.142 -46.892 1.00 60.69 79 ALA A C 1
ATOM 607 O O . ALA A 1 79 ? 18.737 14.636 -47.833 1.00 60.69 79 ALA A O 1
#

Solvent-accessible surface area (backbone atoms only — not comparable to full-atom values): 4842 Å² total; per-residue (Å²): 129,83,78,87,63,43,76,47,77,48,61,32,47,66,80,48,85,76,49,68,76,37,58,38,39,35,40,37,95,93,41,80,44,78,50,62,44,23,70,44,76,79,44,81,57,90,52,36,40,30,36,28,31,89,55,36,37,43,40,32,36,30,62,78,70,84,71,69,74,74,71,76,72,83,80,78,80,83,132

Sequence (79 aa):
MKPRMKTVRMAGVALAPVEVGSRALLLSGGKIIWTTQVVAVYKRTESELRFETLNTIYQIKLSPFPRNDCAALPVSMAA

Foldseek 3Di:
DPAPAAEDEAEWDFPDDQDAQDWTWTDGPNDIDTGAGWHFWDDDDCQWTWTDHPRYIYIYGHDPDPPPPPVPPPPDDDD

Mean predicted aligned error: 9.3 Å

Radius of gyration: 17.91 Å; Cα contacts (8 Å, |Δi|>4): 147; chains: 1; bounding box: 29×23×71 Å

Nearest PDB structures (foldseek):
  5wew-assembly3_E  TM=6.491E-01  e=1.095E+00  Klebsiella pneumoniae 30684/NJST258_2
  4naz-assembly1_A  TM=6.327E-01  e=5.606E+00  Staphylococcus aureus subsp. aureus N315
  3ct8-assembly1_A-2  TM=4.199E-01  e=3.456E+00  Halalkalibacterium halodurans C-125
  5ggg-assembly1_A  TM=4.370E-01  e=4.676E+00  Homo sapiens